Protein AF-W1YEY3-F1 (afdb_monomer_lite)

Secondary structure (DSSP, 8-state):
----HHHHHHHHHHHTT----EEEE-TTGGGGTHHHHHH-PEEEE-GGGGTS-HHHHHHHTGGG-TT-----TT---SS----S--S--

InterPro domains:
  IPR029044 Nucleotide-diphospho-sugar transferases [G3DSA:3.90.550.10] (1-89)
  IPR029044 Nucleotide-diphospho-sugar transferases [SSF53448] (3-81)

Foldseek 3Di:
DDDFQQVVLLVLCVVQVNLAAEDEDEPPLVVCPVCCVPRVYHYHYQPCPVPDDCVSSCVSVVVVPPPDDDDDSPDDDPDRPDHSDDPDD

pLDDT: mean 92.16, std 9.79, range [51.03, 98.56]

Organism: NCBI:txid408170

Sequence (89 aa):
MEKVLIERQIRQLHEAGITDITVVVGYKKEYFFYLAERFGATIVVNDDYLTRNNNGSLWRVREQLGNTYVCSSDDYFTTNPVEPYVYQA

Structure (mmCIF, N/CA/C/O backbone):
data_AF-W1YEY3-F1
#
_entry.id   AF-W1YEY3-F1
#
loop_
_atom_site.group_PDB
_atom_site.id
_atom_site.type_symbol
_atom_site.label_atom_id
_atom_site.label_alt_id
_atom_site.label_comp_id
_atom_site.label_asym_id
_atom_site.label_entity_id
_atom_site.label_seq_id
_atom_site.pdbx_PDB_ins_code
_atom_site.Cartn_x
_atom_site.Cartn_y
_atom_site.Cartn_z
_atom_site.occupancy
_atom_site.B_iso_or_equiv
_atom_site.auth_seq_id
_atom_site.auth_comp_id
_atom_site.auth_asym_id
_atom_site.auth_atom_id
_atom_site.pdbx_PDB_model_num
ATOM 1 N N . MET A 1 1 ? 2.669 17.545 12.289 1.00 51.03 1 MET A N 1
ATOM 2 C CA . MET A 1 1 ? 2.470 17.484 10.824 1.00 51.03 1 MET A CA 1
ATOM 3 C C . MET A 1 1 ? 3.187 16.255 10.302 1.00 51.03 1 MET A C 1
ATOM 5 O O . MET A 1 1 ? 4.410 16.272 10.211 1.00 51.03 1 MET A O 1
ATOM 9 N N . GLU A 1 2 ? 2.447 15.183 10.027 1.00 57.91 2 GLU A N 1
ATOM 10 C CA . GLU A 1 2 ? 2.976 14.066 9.239 1.00 57.91 2 GLU A CA 1
ATOM 11 C C . GLU A 1 2 ? 3.161 14.513 7.792 1.00 57.91 2 GLU A C 1
ATOM 13 O O . GLU A 1 2 ? 2.331 15.246 7.260 1.00 57.91 2 GLU A O 1
ATOM 18 N N . LYS A 1 3 ? 4.284 14.125 7.184 1.00 74.56 3 LYS A N 1
ATOM 19 C CA . LYS A 1 3 ? 4.697 14.624 5.864 1.00 74.56 3 LYS A CA 1
ATOM 20 C C . LYS A 1 3 ? 4.595 13.580 4.751 1.00 74.56 3 LYS A C 1
ATOM 22 O O . LYS A 1 3 ? 4.666 13.956 3.589 1.00 74.56 3 LYS A O 1
ATOM 27 N N . VAL A 1 4 ? 4.446 12.296 5.087 1.00 91.12 4 VAL A N 1
ATOM 28 C CA . VAL A 1 4 ? 4.423 11.196 4.112 1.00 91.12 4 VAL A CA 1
ATOM 29 C C . VAL A 1 4 ? 3.014 10.610 4.054 1.00 91.12 4 VAL A C 1
ATOM 31 O O . VAL A 1 4 ? 2.545 10.039 5.036 1.00 91.12 4 VAL A O 1
ATOM 34 N N . LEU A 1 5 ? 2.346 10.776 2.909 1.00 95.00 5 LEU A N 1
ATOM 35 C CA . LEU A 1 5 ? 0.930 10.428 2.713 1.00 95.00 5 LEU A CA 1
ATOM 36 C C . LEU A 1 5 ? 0.649 8.950 2.999 1.00 95.00 5 LEU A C 1
ATOM 38 O O . LEU A 1 5 ? -0.226 8.629 3.798 1.00 95.00 5 LEU A O 1
ATOM 42 N N . ILE A 1 6 ? 1.462 8.060 2.433 1.00 95.94 6 ILE A N 1
ATOM 43 C CA . ILE A 1 6 ? 1.275 6.620 2.606 1.00 95.94 6 ILE A CA 1
ATOM 44 C C . ILE A 1 6 ? 1.505 6.160 4.053 1.00 95.94 6 ILE A C 1
ATOM 46 O O . ILE A 1 6 ? 0.776 5.304 4.538 1.00 95.94 6 ILE A O 1
ATOM 50 N N . GLU A 1 7 ? 2.452 6.758 4.789 1.00 96.38 7 GLU A N 1
ATOM 51 C CA . GLU A 1 7 ? 2.638 6.432 6.213 1.00 96.38 7 GLU A CA 1
ATOM 52 C C . GLU A 1 7 ? 1.402 6.808 7.026 1.00 96.38 7 GLU A C 1
ATOM 54 O O . GLU A 1 7 ? 0.962 6.034 7.875 1.00 96.38 7 GLU A O 1
ATOM 59 N N . ARG A 1 8 ? 0.830 7.985 6.751 1.00 95.88 8 ARG A N 1
ATOM 60 C CA . ARG A 1 8 ? -0.400 8.439 7.399 1.00 95.88 8 ARG A CA 1
ATOM 61 C C . ARG A 1 8 ? -1.558 7.486 7.108 1.00 95.88 8 ARG A C 1
ATOM 63 O O . ARG A 1 8 ? -2.252 7.088 8.038 1.00 95.88 8 ARG A O 1
ATOM 70 N N . GLN A 1 9 ? -1.746 7.103 5.846 1.00 97.00 9 GLN A N 1
ATOM 71 C CA . GLN A 1 9 ? -2.822 6.195 5.445 1.00 97.00 9 GLN A CA 1
ATOM 72 C C . GLN A 1 9 ? -2.666 4.807 6.094 1.00 97.00 9 GLN A C 1
ATOM 74 O O . GLN A 1 9 ? -3.634 4.271 6.625 1.00 97.00 9 GLN A O 1
ATOM 79 N N . ILE A 1 10 ? -1.444 4.263 6.155 1.00 97.00 10 ILE A N 1
ATOM 80 C CA . ILE A 1 10 ? -1.158 2.997 6.852 1.00 97.00 10 ILE A CA 1
ATOM 81 C C . ILE A 1 10 ? -1.479 3.097 8.350 1.00 97.00 10 ILE A C 1
ATOM 83 O O . ILE A 1 10 ? -2.069 2.181 8.919 1.00 97.00 10 ILE A O 1
ATOM 87 N N . ARG A 1 11 ? -1.141 4.212 9.010 1.00 96.62 11 ARG A N 1
ATOM 88 C CA . ARG A 1 11 ? -1.507 4.420 10.422 1.00 96.62 11 ARG A CA 1
ATOM 89 C C . ARG A 1 11 ? -3.013 4.493 10.624 1.00 96.62 11 ARG A C 1
ATOM 91 O O . ARG A 1 11 ? -3.501 3.902 11.576 1.00 96.62 11 ARG A O 1
ATOM 98 N N . GLN A 1 12 ? -3.735 5.165 9.733 1.00 96.62 12 GLN A N 1
ATOM 99 C CA . GLN A 1 12 ? -5.196 5.224 9.777 1.00 96.62 12 GLN A CA 1
ATOM 100 C C . GLN A 1 12 ? -5.820 3.825 9.636 1.00 96.62 12 GLN A C 1
ATOM 102 O O . GLN A 1 12 ? -6.712 3.472 10.405 1.00 96.62 12 GLN A O 1
ATOM 107 N N . LEU A 1 13 ? -5.299 2.988 8.734 1.00 96.62 13 LEU A N 1
ATOM 108 C CA . LEU A 1 13 ? -5.713 1.584 8.624 1.00 96.62 13 LEU A CA 1
ATOM 109 C C . LEU A 1 13 ? -5.447 0.814 9.931 1.00 96.62 13 LEU A C 1
ATOM 111 O O . LEU A 1 13 ? -6.357 0.176 10.461 1.00 96.62 13 LEU A O 1
ATOM 115 N N . HIS A 1 14 ? -4.248 0.949 10.510 1.00 96.81 14 HIS A N 1
ATOM 116 C CA . HIS A 1 14 ? -3.909 0.325 11.793 1.00 96.81 14 HIS A CA 1
ATOM 117 C C . HIS A 1 14 ? -4.791 0.802 12.955 1.00 96.81 14 HIS A C 1
ATOM 119 O O . HIS A 1 14 ? -5.209 -0.015 13.772 1.00 96.81 14 HIS A O 1
A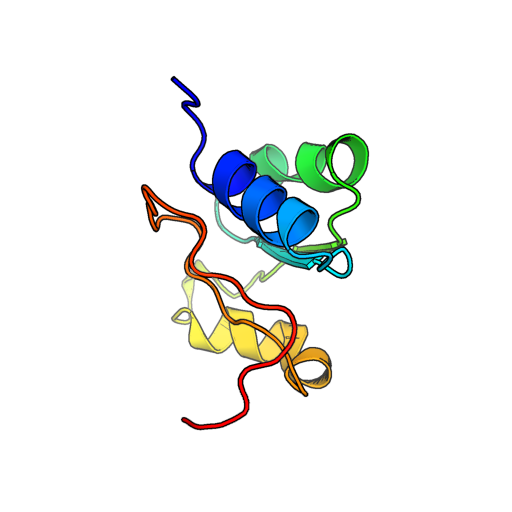TOM 125 N N . GLU A 1 15 ? -5.094 2.100 13.038 1.00 96.50 15 GLU A N 1
ATOM 126 C CA . GLU A 1 15 ? -5.994 2.676 14.049 1.00 96.50 15 GLU A CA 1
ATOM 127 C C . GLU A 1 15 ? -7.410 2.089 13.962 1.00 96.50 15 GLU A C 1
ATOM 129 O O . GLU A 1 15 ? -8.064 1.918 14.989 1.00 96.50 15 GLU A O 1
ATOM 134 N N . ALA A 1 16 ? -7.862 1.734 12.755 1.00 95.44 16 ALA A N 1
ATOM 135 C CA . ALA A 1 16 ? -9.136 1.056 12.516 1.00 95.44 16 ALA A CA 1
ATOM 136 C C . ALA A 1 16 ? -9.066 -0.476 12.707 1.00 95.44 16 ALA A C 1
ATOM 138 O O . ALA A 1 16 ? -10.070 -1.165 12.528 1.00 95.44 16 ALA A O 1
ATOM 139 N N . GLY A 1 17 ? -7.902 -1.022 13.078 1.00 95.56 17 GLY A N 1
ATOM 140 C CA . GLY A 1 17 ? -7.686 -2.456 13.292 1.00 95.56 17 GLY A CA 1
ATOM 141 C C . GLY A 1 17 ? -7.348 -3.257 12.030 1.00 95.56 17 GLY A C 1
ATOM 142 O O . GLY A 1 17 ? -7.264 -4.482 12.103 1.00 95.56 17 GLY A O 1
ATOM 143 N N . ILE A 1 18 ? -7.130 -2.601 10.887 1.00 95.75 18 ILE A N 1
ATOM 144 C CA . ILE A 1 18 ? -6.744 -3.253 9.629 1.00 95.75 18 ILE A CA 1
ATOM 145 C C . ILE A 1 18 ? -5.220 -3.331 9.561 1.00 95.75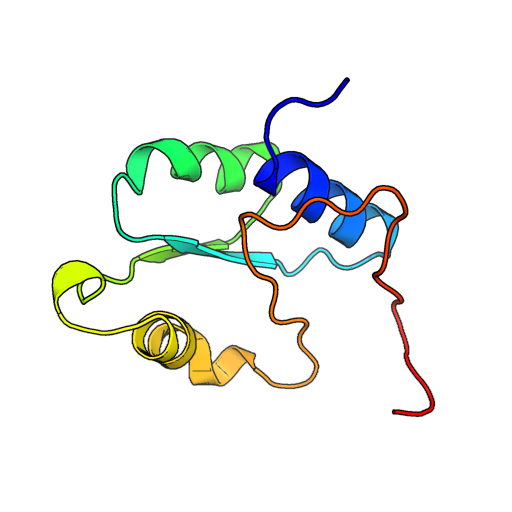 18 ILE A C 1
ATOM 147 O O . ILE A 1 18 ? -4.555 -2.324 9.328 1.00 95.75 18 ILE A O 1
ATOM 151 N N . THR A 1 19 ? -4.668 -4.525 9.774 1.00 96.44 19 THR A N 1
ATOM 152 C CA . THR A 1 19 ? -3.214 -4.781 9.774 1.00 96.44 19 THR A CA 1
ATOM 153 C C . THR A 1 19 ? -2.731 -5.613 8.589 1.00 96.44 19 THR A C 1
ATOM 155 O O . THR A 1 19 ? -1.538 -5.609 8.298 1.00 96.44 19 THR A O 1
ATOM 158 N N . ASP A 1 20 ? -3.636 -6.292 7.878 1.00 97.25 20 ASP A N 1
ATOM 159 C CA . ASP A 1 20 ? -3.321 -6.947 6.608 1.00 97.25 20 ASP A CA 1
ATOM 160 C C . ASP A 1 20 ? -3.295 -5.899 5.489 1.00 97.25 20 ASP A C 1
ATOM 162 O O . ASP A 1 20 ? -4.328 -5.498 4.950 1.00 97.25 20 ASP A O 1
ATOM 166 N N . ILE A 1 21 ? -2.100 -5.376 5.214 1.00 98.00 21 ILE A N 1
ATOM 167 C CA . ILE A 1 21 ? -1.883 -4.270 4.283 1.00 98.00 21 ILE A CA 1
ATOM 168 C C . ILE A 1 21 ? -0.915 -4.720 3.196 1.00 98.00 21 ILE A C 1
ATOM 170 O O . ILE A 1 21 ? 0.235 -5.063 3.474 1.00 98.00 21 ILE A O 1
ATOM 174 N N . THR A 1 22 ? -1.355 -4.628 1.942 1.00 98.56 22 THR A N 1
ATOM 175 C CA . THR A 1 22 ? -0.498 -4.811 0.767 1.00 98.56 22 THR A CA 1
ATOM 176 C C . THR A 1 22 ? -0.306 -3.486 0.036 1.00 98.56 22 THR A C 1
ATOM 178 O O . THR A 1 22 ? -1.270 -2.843 -0.374 1.00 98.56 22 THR A O 1
ATOM 181 N N . VAL A 1 23 ? 0.951 -3.091 -0.173 1.00 98.00 23 VAL A N 1
ATOM 182 C CA . VAL A 1 23 ? 1.325 -1.920 -0.972 1.00 98.00 23 VAL A CA 1
ATOM 183 C C . VAL A 1 23 ? 1.869 -2.395 -2.313 1.00 98.00 23 VAL A C 1
ATOM 185 O O . VAL A 1 23 ? 2.932 -3.018 -2.393 1.00 98.00 23 VAL A O 1
ATOM 188 N N . VAL A 1 24 ? 1.142 -2.083 -3.387 1.00 98.00 24 VAL A N 1
ATOM 189 C CA . VAL A 1 24 ? 1.602 -2.355 -4.750 1.00 98.00 24 VAL A CA 1
ATOM 190 C C . VAL A 1 24 ? 2.487 -1.205 -5.221 1.00 98.00 24 VAL A C 1
ATOM 192 O O . VAL A 1 24 ? 2.040 -0.065 -5.317 1.00 98.00 24 VAL A O 1
ATOM 195 N N . VAL A 1 25 ? 3.744 -1.506 -5.530 1.00 97.19 25 VAL A N 1
ATOM 196 C CA . VAL A 1 25 ? 4.765 -0.523 -5.913 1.00 97.19 25 VAL A CA 1
ATOM 197 C C . VAL A 1 25 ? 5.245 -0.757 -7.341 1.00 97.19 25 VAL A C 1
ATOM 199 O O . VAL A 1 25 ? 5.290 -1.887 -7.823 1.00 97.19 25 VAL A O 1
ATOM 202 N N . GLY A 1 26 ? 5.637 0.317 -8.022 1.00 95.00 26 GLY A N 1
ATOM 203 C CA . GLY A 1 26 ? 6.200 0.268 -9.372 1.00 95.00 26 GLY A CA 1
ATOM 204 C C . GLY A 1 26 ? 7.373 1.231 -9.489 1.00 95.00 26 GLY A C 1
ATOM 205 O O . GLY A 1 26 ? 8.495 0.916 -9.091 1.00 95.00 26 GLY A O 1
ATOM 206 N N . TYR A 1 27 ? 7.104 2.433 -9.998 1.00 93.25 27 TYR A N 1
ATOM 207 C CA . TYR A 1 27 ? 8.102 3.493 -10.109 1.00 93.25 27 TYR A CA 1
ATOM 208 C C . TYR A 1 27 ? 8.775 3.791 -8.760 1.00 93.25 27 TYR A C 1
ATOM 210 O O . TYR A 1 27 ? 8.098 4.064 -7.770 1.00 93.25 27 TYR A O 1
ATOM 218 N N . LYS A 1 28 ? 10.115 3.756 -8.736 1.00 94.00 28 LYS A N 1
ATOM 219 C CA . LYS A 1 28 ? 10.946 3.994 -7.542 1.00 94.00 28 LYS A CA 1
ATOM 220 C C . LYS A 1 28 ? 10.555 3.145 -6.317 1.00 94.00 28 LYS A C 1
ATOM 222 O O . LYS A 1 28 ? 10.605 3.623 -5.181 1.00 94.00 28 LYS A O 1
ATOM 227 N N . LYS A 1 29 ? 10.151 1.892 -6.552 1.00 95.38 29 LYS A N 1
ATOM 228 C CA . LYS A 1 29 ? 9.733 0.907 -5.538 1.00 95.38 29 LYS A CA 1
ATOM 229 C C . LYS A 1 29 ? 10.663 0.804 -4.326 1.00 95.38 29 LYS A C 1
ATOM 231 O O . LYS A 1 29 ? 10.186 0.595 -3.215 1.00 95.38 29 LYS A O 1
ATOM 236 N N . GLU A 1 30 ? 11.961 1.007 -4.518 1.00 96.44 30 GLU A N 1
ATOM 237 C CA . GLU A 1 30 ? 12.984 0.898 -3.479 1.00 96.44 30 GLU A CA 1
ATOM 238 C C . GLU A 1 30 ? 12.746 1.880 -2.322 1.00 96.44 30 GLU A C 1
ATOM 240 O O . GLU A 1 30 ? 13.039 1.554 -1.173 1.00 96.44 30 GLU A O 1
ATOM 245 N N . TYR A 1 31 ? 12.142 3.048 -2.587 1.00 96.06 31 TYR A N 1
ATOM 246 C CA . TYR A 1 31 ? 11.786 4.007 -1.534 1.00 96.06 31 TYR A CA 1
ATOM 247 C C . TYR A 1 31 ? 10.673 3.520 -0.608 1.00 96.06 31 TYR A C 1
ATOM 249 O O . TYR A 1 31 ? 10.468 4.135 0.431 1.00 96.06 31 TYR A O 1
ATOM 257 N N . PHE A 1 32 ? 9.961 2.449 -0.954 1.00 96.44 32 PHE A N 1
ATOM 258 C CA . PHE A 1 32 ? 8.812 1.953 -0.196 1.00 96.44 32 PHE A CA 1
ATOM 259 C C . PHE A 1 32 ? 9.103 0.653 0.559 1.00 96.44 32 PHE A C 1
ATOM 261 O O . PHE A 1 32 ? 8.298 0.244 1.389 1.00 96.44 32 PHE A O 1
ATOM 268 N N . PHE A 1 33 ? 10.257 0.014 0.340 1.00 97.19 33 PHE A N 1
ATOM 269 C CA . PHE A 1 33 ? 10.588 -1.259 0.996 1.00 97.19 33 PHE A CA 1
ATOM 270 C C . PHE A 1 33 ? 10.670 -1.150 2.522 1.00 97.19 33 PHE A C 1
ATOM 272 O O . PHE A 1 33 ? 10.316 -2.096 3.220 1.00 97.19 33 PHE A O 1
ATOM 279 N N . TYR A 1 34 ? 11.026 0.024 3.053 1.00 97.56 34 TYR A N 1
ATOM 280 C CA . TYR A 1 34 ? 11.035 0.265 4.500 1.00 97.56 34 TYR A CA 1
ATOM 281 C C . TYR A 1 34 ? 9.648 0.124 5.147 1.00 97.56 34 TYR A C 1
ATOM 283 O O . TYR A 1 34 ? 9.560 -0.071 6.359 1.00 97.56 34 TYR A O 1
ATOM 291 N N . LEU A 1 35 ? 8.562 0.234 4.370 1.00 97.44 35 LEU A N 1
ATOM 292 C CA . LEU A 1 35 ? 7.207 0.091 4.897 1.00 97.44 35 LEU A CA 1
ATOM 293 C C . LEU A 1 35 ? 6.940 -1.332 5.400 1.00 97.44 35 LEU A C 1
ATOM 295 O O . LEU A 1 35 ? 6.180 -1.495 6.353 1.00 97.44 35 LEU A O 1
ATOM 299 N N . ALA A 1 36 ? 7.611 -2.335 4.826 1.00 97.81 36 ALA A N 1
ATOM 300 C CA . ALA A 1 36 ? 7.520 -3.709 5.302 1.00 97.81 36 ALA A CA 1
ATOM 301 C C . ALA A 1 36 ? 8.062 -3.847 6.726 1.00 97.81 36 ALA A C 1
ATOM 303 O O . ALA A 1 36 ? 7.367 -4.332 7.610 1.00 97.81 36 ALA A O 1
ATOM 304 N N . GLU A 1 37 ? 9.271 -3.352 6.982 1.00 96.50 37 GLU A N 1
ATOM 305 C CA . GLU A 1 37 ? 9.887 -3.454 8.308 1.00 96.50 37 GLU A CA 1
ATOM 306 C C . GLU A 1 37 ? 9.230 -2.517 9.328 1.00 96.50 37 GLU A C 1
ATOM 308 O O . GLU A 1 37 ? 9.030 -2.887 10.483 1.00 96.50 37 GLU A O 1
ATOM 313 N N . ARG A 1 38 ? 8.880 -1.293 8.915 1.00 97.56 38 ARG A N 1
ATOM 314 C CA . ARG A 1 38 ? 8.37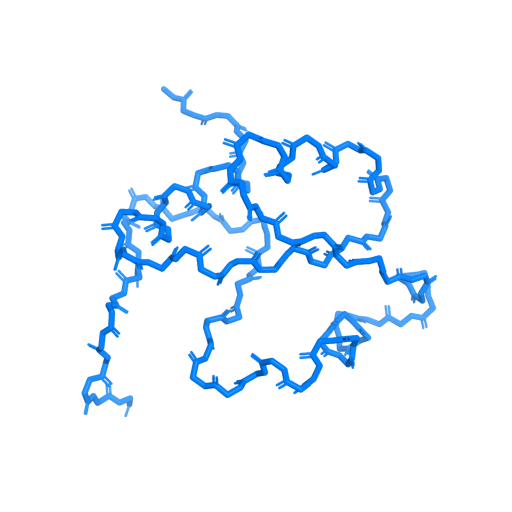5 -0.262 9.832 1.00 97.56 38 ARG A CA 1
ATOM 315 C C . ARG A 1 38 ? 6.899 -0.424 10.182 1.00 97.56 38 ARG A C 1
ATOM 317 O O . ARG A 1 38 ? 6.493 0.002 11.262 1.00 97.56 38 ARG A O 1
ATOM 324 N N . PHE A 1 39 ? 6.102 -0.972 9.269 1.00 97.38 39 PHE A N 1
ATOM 325 C CA . PHE A 1 39 ? 4.651 -1.069 9.427 1.00 97.38 39 PHE A CA 1
ATOM 326 C C . PHE A 1 39 ? 4.100 -2.484 9.234 1.00 97.38 39 PHE A C 1
ATOM 328 O O . PHE A 1 39 ? 2.912 -2.677 9.447 1.00 97.38 39 PHE A O 1
ATO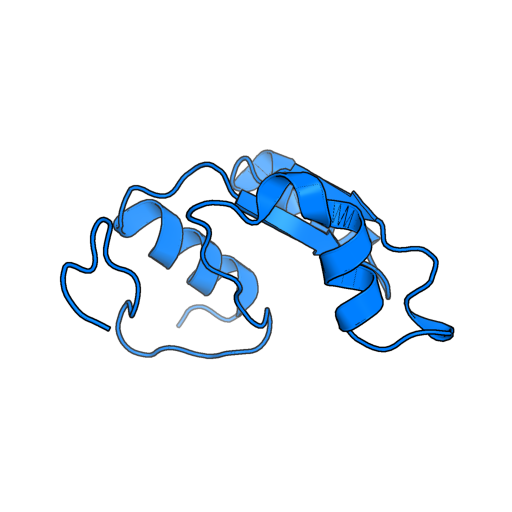M 335 N N . GLY A 1 40 ? 4.918 -3.468 8.855 1.00 98.00 40 GLY A N 1
ATOM 336 C CA . GLY A 1 40 ? 4.441 -4.829 8.592 1.00 98.00 40 GLY A CA 1
ATOM 337 C C . GLY A 1 40 ? 3.699 -4.984 7.262 1.00 98.00 40 GLY A C 1
ATOM 338 O O . GLY A 1 40 ? 3.048 -6.001 7.053 1.00 98.00 40 GLY A O 1
ATOM 339 N N . ALA A 1 41 ? 3.781 -3.999 6.361 1.00 98.12 41 ALA A N 1
ATOM 340 C CA . ALA A 1 41 ? 3.100 -4.060 5.073 1.00 98.12 41 ALA A CA 1
ATOM 341 C C . ALA A 1 41 ? 3.753 -5.081 4.123 1.00 98.12 41 ALA A C 1
ATOM 343 O O . ALA A 1 41 ? 4.976 -5.138 3.981 1.00 98.12 41 ALA A O 1
ATOM 344 N N . THR A 1 42 ? 2.940 -5.830 3.385 1.00 98.56 42 THR A N 1
ATOM 345 C CA . THR A 1 42 ? 3.421 -6.664 2.278 1.00 98.56 42 THR A CA 1
ATOM 346 C C . THR A 1 42 ? 3.695 -5.787 1.060 1.00 98.56 42 THR A C 1
ATOM 348 O O . THR A 1 42 ? 2.836 -5.017 0.636 1.00 98.56 42 THR A O 1
ATOM 351 N N . ILE A 1 43 ? 4.879 -5.905 0.456 1.00 98.19 43 ILE A N 1
ATOM 352 C CA . ILE A 1 43 ? 5.223 -5.166 -0.765 1.00 98.19 43 ILE A CA 1
ATOM 353 C C . ILE A 1 43 ? 5.073 -6.071 -1.984 1.00 98.19 43 ILE A C 1
ATOM 355 O O . ILE A 1 43 ? 5.727 -7.109 -2.082 1.00 98.19 43 ILE A O 1
ATOM 359 N N . VAL A 1 44 ? 4.260 -5.643 -2.949 1.00 98.19 44 VAL A N 1
ATOM 360 C CA . VAL A 1 44 ? 4.096 -6.331 -4.236 1.00 98.19 44 VAL A CA 1
ATOM 361 C C . VAL A 1 44 ? 4.602 -5.434 -5.353 1.00 98.19 44 VAL A C 1
ATOM 363 O O . VAL A 1 44 ? 4.129 -4.318 -5.534 1.00 98.19 44 VAL A O 1
ATOM 366 N N . VAL A 1 45 ? 5.552 -5.930 -6.142 1.00 97.44 45 VAL A N 1
ATOM 367 C CA . VAL A 1 45 ? 6.069 -5.190 -7.296 1.00 97.44 45 VAL A CA 1
ATOM 368 C C . VAL A 1 45 ? 5.172 -5.421 -8.518 1.00 97.44 45 VAL A C 1
ATOM 370 O O . VAL A 1 45 ? 4.868 -6.562 -8.889 1.00 97.44 45 VAL A O 1
ATOM 373 N N . ASN A 1 46 ? 4.753 -4.324 -9.148 1.00 96.44 46 ASN A N 1
ATOM 374 C CA . ASN A 1 46 ? 4.122 -4.300 -10.461 1.00 96.44 46 ASN A CA 1
ATOM 375 C C . ASN A 1 46 ? 5.141 -3.820 -11.504 1.00 96.44 46 ASN A C 1
ATOM 377 O O . ASN A 1 46 ? 5.355 -2.618 -11.649 1.00 96.44 46 ASN A O 1
ATOM 381 N N . ASP A 1 47 ? 5.756 -4.749 -12.235 1.00 92.94 47 ASP A N 1
ATOM 382 C CA . ASP A 1 47 ? 6.734 -4.417 -13.280 1.00 92.94 47 ASP A CA 1
ATOM 383 C C . ASP A 1 47 ? 6.082 -3.816 -14.546 1.00 92.94 47 ASP A C 1
ATOM 385 O O . ASP A 1 47 ? 6.759 -3.146 -15.324 1.00 92.94 47 ASP A O 1
ATOM 389 N N . ASP A 1 48 ? 4.758 -3.943 -14.710 1.00 91.25 48 ASP A N 1
ATOM 390 C CA . ASP A 1 48 ? 3.993 -3.389 -15.842 1.00 91.25 48 ASP A CA 1
ATOM 391 C C . ASP A 1 48 ? 3.585 -1.914 -15.639 1.00 91.25 48 ASP A C 1
ATOM 393 O O . ASP A 1 48 ? 2.786 -1.367 -16.404 1.00 91.25 48 ASP A O 1
ATOM 397 N N . TYR A 1 49 ? 4.107 -1.239 -14.608 1.00 87.69 49 TYR A N 1
ATOM 398 C CA . TYR A 1 49 ? 3.687 0.120 -14.232 1.00 87.69 49 TYR A CA 1
ATOM 399 C C . TYR A 1 49 ? 3.894 1.179 -15.331 1.00 87.69 49 TYR A C 1
ATOM 401 O O . TYR A 1 49 ? 3.238 2.215 -15.307 1.00 87.69 49 TYR A O 1
ATOM 409 N N . LEU A 1 50 ? 4.810 0.944 -16.281 1.00 88.06 50 LEU A N 1
ATOM 410 C CA . LEU A 1 50 ? 5.064 1.847 -17.413 1.00 88.06 50 LEU A CA 1
ATOM 411 C C . LEU A 1 50 ? 4.119 1.614 -18.595 1.00 88.06 50 LEU A C 1
ATOM 413 O O . LEU A 1 50 ? 3.966 2.495 -19.437 1.00 88.06 50 LEU A O 1
ATOM 417 N N . THR A 1 51 ? 3.536 0.420 -18.700 1.00 90.06 51 THR A N 1
ATOM 418 C CA . THR A 1 51 ? 2.806 -0.030 -19.895 1.00 90.06 51 THR A CA 1
ATOM 419 C C . THR A 1 51 ? 1.308 -0.168 -19.651 1.00 90.06 51 THR A C 1
ATOM 421 O O . THR A 1 51 ? 0.537 -0.277 -20.607 1.00 90.06 51 THR A O 1
ATOM 424 N N . ARG A 1 52 ? 0.871 -0.150 -18.386 1.00 89.00 52 ARG A N 1
ATOM 425 C CA . ARG A 1 52 ? -0.533 -0.280 -17.982 1.00 89.00 52 ARG A CA 1
ATOM 426 C C . ARG A 1 52 ? -0.908 0.780 -16.952 1.00 89.00 52 ARG A C 1
ATOM 428 O O . ARG A 1 52 ? -0.067 1.286 -16.220 1.00 89.00 52 ARG A O 1
ATOM 435 N N . ASN A 1 53 ? -2.201 1.087 -16.888 1.00 90.56 53 ASN A N 1
ATOM 436 C CA . ASN A 1 53 ? -2.755 1.949 -15.847 1.00 90.56 53 ASN A CA 1
ATOM 437 C C . ASN A 1 53 ? -2.847 1.185 -14.503 1.00 90.56 53 ASN A C 1
ATOM 439 O O . ASN A 1 53 ? -2.456 0.018 -14.399 1.00 90.56 53 ASN A O 1
ATOM 443 N N . ASN A 1 54 ? -3.393 1.817 -13.464 1.00 90.25 54 ASN A N 1
ATOM 444 C CA . ASN A 1 54 ? -3.539 1.259 -12.115 1.00 90.25 54 ASN A CA 1
ATOM 445 C C . ASN A 1 54 ? -4.359 -0.048 -12.042 1.00 90.25 54 ASN A C 1
ATOM 447 O O . ASN A 1 54 ? -4.211 -0.814 -11.091 1.00 90.25 54 ASN A O 1
ATOM 451 N N . ASN A 1 55 ? -5.145 -0.377 -13.070 1.00 94.19 55 ASN A N 1
ATOM 452 C CA . ASN A 1 55 ? -5.778 -1.687 -13.200 1.00 94.19 55 ASN A CA 1
ATOM 453 C C . ASN A 1 55 ? -4.747 -2.831 -13.256 1.00 94.19 55 ASN A C 1
ATOM 455 O O . ASN A 1 55 ? -5.026 -3.930 -12.780 1.00 94.19 55 ASN A O 1
ATOM 459 N N . GLY A 1 56 ? -3.547 -2.575 -13.790 1.00 95.06 56 GLY A N 1
ATOM 460 C CA . GLY A 1 56 ? -2.419 -3.503 -13.721 1.00 95.06 56 GLY A CA 1
ATOM 461 C C . GLY A 1 56 ? -1.988 -3.777 -12.280 1.00 95.06 56 GLY A C 1
ATOM 462 O O . GLY A 1 56 ? -1.768 -4.931 -11.924 1.00 95.06 56 GLY A O 1
ATOM 463 N N . SER A 1 57 ? -1.965 -2.750 -11.426 1.00 96.19 57 SER A N 1
ATOM 464 C CA . SER A 1 57 ? -1.652 -2.902 -10.000 1.00 96.19 57 SER A CA 1
ATOM 465 C C . SER A 1 57 ? -2.680 -3.782 -9.289 1.00 96.19 57 SER A C 1
ATOM 467 O O . SER A 1 57 ? -2.292 -4.719 -8.597 1.00 96.19 57 SER A O 1
ATOM 469 N N . LEU A 1 58 ? -3.979 -3.560 -9.525 1.00 96.62 58 LEU A N 1
ATOM 470 C CA . LEU A 1 58 ? -5.039 -4.404 -8.953 1.00 96.62 58 LEU A CA 1
ATOM 471 C C . LEU A 1 58 ? -4.958 -5.850 -9.448 1.00 96.62 58 LEU A C 1
ATOM 473 O O . LEU A 1 58 ? -5.133 -6.785 -8.671 1.00 96.62 58 LEU A O 1
ATOM 477 N N . TRP A 1 59 ? -4.630 -6.058 -10.726 1.00 96.12 59 TRP A N 1
ATOM 478 C CA . TRP A 1 59 ? -4.484 -7.401 -11.291 1.00 96.12 59 TRP A CA 1
ATOM 479 C C . TRP A 1 59 ? -3.396 -8.235 -10.595 1.00 96.12 59 TRP A C 1
ATOM 481 O O . TRP A 1 59 ? -3.542 -9.458 -10.459 1.00 96.12 59 TRP A O 1
ATOM 491 N N . ARG A 1 60 ? -2.316 -7.589 -10.129 1.00 96.88 60 ARG A N 1
ATOM 492 C CA . ARG A 1 60 ? -1.225 -8.250 -9.389 1.00 96.88 60 ARG A CA 1
ATOM 493 C C . ARG A 1 60 ? -1.681 -8.827 -8.050 1.00 96.88 60 ARG A C 1
ATOM 495 O O . ARG A 1 60 ? -1.114 -9.826 -7.623 1.00 96.88 60 ARG A O 1
ATOM 502 N N . VAL A 1 61 ? -2.709 -8.243 -7.438 1.00 97.38 61 VAL A N 1
ATOM 503 C CA . VAL A 1 61 ? -3.248 -8.627 -6.122 1.00 97.38 61 VAL A CA 1
ATOM 504 C C . VAL A 1 61 ? -4.704 -9.094 -6.198 1.00 97.38 61 VAL A C 1
ATOM 506 O O . VAL A 1 61 ? -5.409 -9.103 -5.199 1.00 97.38 61 VAL A O 1
ATOM 509 N N . ARG A 1 62 ? -5.177 -9.506 -7.382 1.00 97.25 62 ARG A N 1
ATOM 510 C CA . ARG A 1 62 ? -6.597 -9.815 -7.641 1.00 97.25 62 ARG A CA 1
ATOM 511 C C . ARG A 1 62 ? -7.216 -10.849 -6.687 1.00 97.25 62 ARG A C 1
ATOM 513 O O . ARG A 1 62 ? -8.399 -10.762 -6.391 1.00 97.25 62 ARG A O 1
ATOM 520 N N . GLU A 1 63 ? -6.417 -11.791 -6.187 1.00 97.56 63 GLU A N 1
ATOM 521 C CA . GLU A 1 63 ? -6.866 -12.836 -5.253 1.00 97.56 63 GLU A CA 1
ATOM 522 C C . GLU A 1 63 ? -7.071 -12.301 -3.818 1.00 97.56 63 GLU A C 1
ATOM 524 O O . GLU A 1 63 ? -7.617 -12.999 -2.973 1.00 97.56 63 GLU A O 1
ATOM 529 N N . GLN A 1 64 ? -6.645 -11.062 -3.539 1.00 96.62 64 GLN A N 1
ATOM 530 C CA . GLN A 1 64 ? -6.731 -10.389 -2.236 1.00 96.62 64 GLN A CA 1
ATOM 531 C C . GLN A 1 64 ? -7.861 -9.342 -2.180 1.00 96.62 64 GLN A C 1
ATOM 533 O O . GLN A 1 64 ? -7.969 -8.602 -1.210 1.00 96.62 64 GLN A O 1
ATOM 538 N N . LEU A 1 65 ? -8.694 -9.220 -3.223 1.00 95.69 65 LEU A N 1
ATOM 539 C CA . LEU A 1 65 ? -9.693 -8.141 -3.323 1.00 95.69 65 LEU A CA 1
ATOM 540 C C . LEU A 1 65 ? -10.993 -8.405 -2.542 1.00 95.69 65 LEU A C 1
ATOM 542 O O . LEU A 1 65 ? -11.863 -7.537 -2.488 1.00 95.69 65 LEU A O 1
ATOM 546 N N . GLY A 1 66 ? -11.162 -9.594 -1.959 1.00 93.81 66 GLY A N 1
ATOM 547 C CA . GLY A 1 66 ? -12.346 -9.921 -1.169 1.00 93.81 66 GLY A CA 1
ATOM 548 C C . GLY A 1 66 ? -12.320 -9.241 0.201 1.00 93.81 66 GLY A C 1
ATOM 549 O O . GLY A 1 66 ? -11.421 -9.514 0.982 1.00 93.81 66 GLY A O 1
ATOM 550 N N . ASN A 1 67 ? -13.340 -8.428 0.510 1.00 92.31 67 ASN A N 1
ATOM 551 C CA . ASN A 1 67 ? -13.467 -7.680 1.774 1.00 92.31 67 ASN A CA 1
ATOM 552 C C . ASN A 1 67 ? -12.262 -6.764 2.076 1.00 92.31 67 ASN A C 1
ATOM 554 O O . ASN A 1 67 ? -11.732 -6.758 3.185 1.00 92.31 67 ASN A O 1
ATOM 558 N N . THR A 1 68 ? -11.840 -5.987 1.077 1.00 94.62 68 THR A N 1
ATOM 559 C CA . THR A 1 68 ? -10.597 -5.206 1.125 1.00 94.62 68 THR A CA 1
ATOM 560 C C . THR A 1 68 ? -10.851 -3.755 0.735 1.00 94.62 68 THR A C 1
ATOM 562 O O . THR A 1 68 ? -11.533 -3.476 -0.252 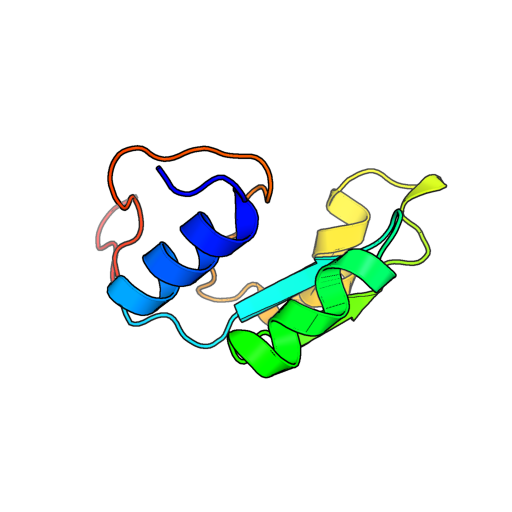1.00 94.62 68 THR A O 1
ATOM 565 N N . TYR A 1 69 ? -10.253 -2.820 1.474 1.00 95.06 69 TYR A N 1
ATOM 566 C CA . TYR A 1 69 ? -10.169 -1.424 1.053 1.00 95.06 69 TYR A CA 1
ATOM 567 C C . TYR A 1 69 ? -9.142 -1.270 -0.072 1.00 95.06 69 TYR A C 1
ATOM 569 O O . TYR A 1 69 ? -7.981 -1.649 0.070 1.00 95.06 69 TYR A O 1
ATOM 577 N N . VAL A 1 70 ? -9.556 -0.664 -1.185 1.00 96.25 70 VAL A N 1
ATOM 578 C CA . VAL A 1 70 ? -8.645 -0.233 -2.251 1.00 96.25 70 VAL A CA 1
ATOM 579 C C . VAL A 1 70 ? -8.408 1.263 -2.089 1.00 96.25 70 VAL A C 1
ATOM 581 O O . VAL A 1 70 ? -9.320 2.062 -2.291 1.00 96.25 70 VAL A O 1
ATOM 584 N N . CYS A 1 71 ? -7.188 1.641 -1.719 1.00 95.81 71 CYS A N 1
ATOM 585 C CA . CYS A 1 71 ? -6.823 3.028 -1.439 1.00 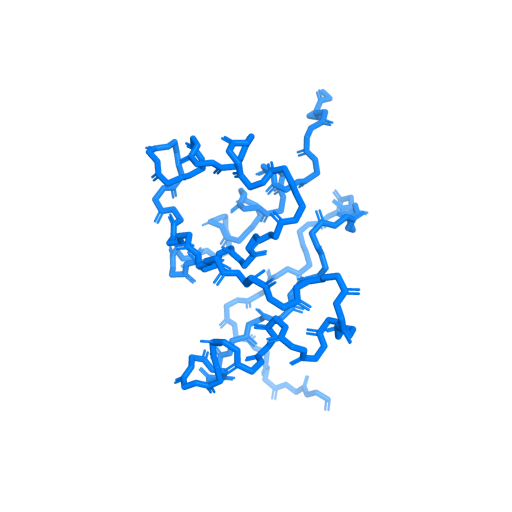95.81 71 CYS A CA 1
ATOM 586 C C . CYS A 1 71 ? -5.884 3.586 -2.515 1.00 95.81 71 CYS A C 1
ATOM 588 O O . CYS A 1 71 ? -4.959 2.893 -2.948 1.00 95.81 71 CYS A O 1
ATOM 590 N N . SER A 1 72 ? -6.072 4.852 -2.906 1.00 94.44 72 SER A N 1
ATOM 591 C CA . SER A 1 72 ? -5.027 5.581 -3.629 1.00 94.44 72 SER A CA 1
ATOM 592 C C . SER A 1 72 ? -3.946 6.014 -2.641 1.00 94.44 72 SER A C 1
ATOM 594 O O . SER A 1 72 ? -4.243 6.545 -1.570 1.00 94.44 72 SER A O 1
ATOM 596 N N . SER A 1 73 ? -2.680 5.781 -2.985 1.00 90.69 73 SER A N 1
ATOM 597 C CA . SER A 1 73 ? -1.539 6.022 -2.085 1.00 90.69 73 SER A CA 1
ATOM 598 C C . SER A 1 73 ? -1.236 7.505 -1.830 1.00 90.69 73 SER A C 1
ATOM 600 O O . SER A 1 73 ? -0.414 7.836 -0.974 1.00 90.69 73 SER A O 1
ATOM 602 N N . ASP A 1 74 ? -1.834 8.390 -2.623 1.00 91.38 74 ASP A N 1
ATOM 603 C CA . ASP A 1 74 ? -1.617 9.836 -2.656 1.00 91.38 74 ASP A CA 1
ATOM 604 C C . ASP A 1 74 ? -2.811 10.651 -2.133 1.00 91.38 74 ASP A C 1
ATOM 606 O O . ASP A 1 74 ? -2.768 11.882 -2.148 1.00 91.38 74 ASP A O 1
ATOM 610 N N . ASP A 1 75 ? -3.838 9.989 -1.598 1.00 93.81 75 ASP A N 1
ATOM 611 C CA . ASP A 1 75 ? -4.939 10.673 -0.928 1.00 93.81 75 ASP A CA 1
ATOM 612 C C . ASP A 1 75 ? -4.524 11.182 0.460 1.00 93.81 75 ASP A C 1
ATOM 614 O O . ASP A 1 75 ? -3.822 10.515 1.227 1.00 93.81 75 ASP A O 1
ATOM 618 N N . TYR A 1 76 ? -5.010 12.373 0.821 1.00 93.69 76 TYR A N 1
ATOM 619 C CA . TYR A 1 76 ? -4.833 12.949 2.153 1.00 93.69 76 TYR A CA 1
ATOM 620 C C . TYR A 1 76 ? -6.175 13.087 2.874 1.00 93.69 76 TYR A C 1
ATOM 622 O O . TYR A 1 76 ? -6.934 14.028 2.638 1.00 93.69 76 TYR A O 1
ATOM 630 N N . PHE A 1 77 ? -6.438 12.183 3.817 1.00 93.31 77 PHE A N 1
ATOM 631 C CA . PHE A 1 77 ? -7.625 12.242 4.667 1.00 93.31 77 PHE A CA 1
ATOM 632 C C . PHE A 1 77 ? -7.312 12.945 5.995 1.00 93.31 77 PHE A C 1
ATOM 634 O O . PHE A 1 77 ? -6.429 12.531 6.758 1.00 93.31 77 PHE A O 1
ATOM 641 N N . THR A 1 78 ? -8.027 14.033 6.289 1.00 93.88 78 THR A N 1
ATOM 642 C CA . THR A 1 78 ? -7.867 14.811 7.533 1.00 93.88 78 THR A CA 1
ATOM 643 C C . THR A 1 78 ? -8.384 14.048 8.751 1.00 93.88 78 THR A C 1
ATOM 645 O O . THR A 1 78 ? -7.747 14.075 9.803 1.00 93.88 78 THR A O 1
ATOM 648 N N . THR A 1 79 ? -9.478 13.311 8.582 1.00 93.56 79 THR A N 1
ATOM 649 C CA . THR A 1 79 ? -10.035 12.343 9.535 1.00 93.56 79 THR A CA 1
ATOM 650 C C . THR A 1 79 ? -9.821 10.929 9.009 1.00 93.56 79 THR A C 1
ATOM 652 O O . THR A 1 79 ? -9.679 10.746 7.805 1.00 93.56 79 THR A O 1
ATOM 655 N N . ASN A 1 80 ? -9.763 9.932 9.891 1.00 94.94 80 ASN A N 1
ATOM 656 C CA . ASN A 1 80 ? -9.667 8.536 9.467 1.00 94.94 80 ASN A CA 1
ATOM 657 C C . ASN A 1 80 ? -10.983 8.123 8.772 1.00 94.94 80 ASN A C 1
ATOM 659 O O . ASN A 1 80 ? -12.023 8.203 9.425 1.00 94.94 80 ASN A O 1
ATOM 663 N N . PRO A 1 81 ? -10.975 7.759 7.473 1.00 92.69 81 PRO A N 1
ATOM 664 C CA . PRO A 1 81 ? -12.190 7.385 6.746 1.00 92.69 81 PRO A CA 1
ATOM 665 C C . PRO A 1 81 ? -12.505 5.884 6.848 1.00 92.69 81 PRO A C 1
ATOM 667 O O . PRO A 1 81 ? -13.465 5.420 6.239 1.00 92.69 81 PRO A O 1
ATOM 670 N N . VAL A 1 82 ? -11.649 5.115 7.524 1.00 92.81 82 VAL A N 1
ATOM 671 C CA . VAL A 1 82 ? -11.703 3.656 7.554 1.00 92.81 82 VAL A CA 1
ATOM 672 C C . VAL A 1 82 ? -12.535 3.201 8.742 1.00 92.81 82 VAL A C 1
ATOM 674 O O . VAL A 1 82 ? -12.314 3.635 9.873 1.00 92.81 82 VAL A O 1
ATOM 677 N N . GLU A 1 83 ? -13.441 2.265 8.486 1.00 88.50 83 GLU A N 1
ATOM 678 C CA . GLU A 1 83 ? -14.221 1.583 9.509 1.00 88.50 83 GLU A CA 1
ATOM 679 C C . GLU A 1 83 ? -14.033 0.066 9.363 1.00 88.50 83 GLU A C 1
ATOM 681 O O . GLU A 1 83 ? -13.898 -0.436 8.248 1.00 88.50 83 GLU A O 1
ATOM 686 N N . PRO A 1 84 ? -14.028 -0.703 10.463 1.00 74.75 84 PRO A N 1
ATOM 687 C CA . PRO A 1 84 ? -13.838 -2.151 10.391 1.00 74.75 84 PRO A CA 1
ATOM 688 C C . PRO A 1 84 ? -15.031 -2.882 9.754 1.00 74.75 84 PRO A C 1
ATOM 690 O O . PRO A 1 84 ? -14.855 -3.961 9.193 1.00 74.75 84 PRO A O 1
ATOM 693 N N . TYR A 1 85 ? -16.239 -2.309 9.832 1.00 75.56 85 TYR A N 1
ATOM 694 C CA . TYR A 1 85 ? -17.456 -2.876 9.251 1.00 75.56 85 TYR A CA 1
ATOM 695 C C . TYR A 1 85 ? -18.366 -1.767 8.727 1.00 75.56 85 TYR A C 1
ATOM 697 O O . TYR A 1 85 ? -18.829 -0.935 9.503 1.00 75.56 85 TYR A O 1
ATOM 705 N N . VAL A 1 86 ? -18.690 -1.809 7.435 1.00 71.12 86 VAL A N 1
ATOM 706 C CA . VAL A 1 86 ? -19.675 -0.914 6.816 1.00 71.12 86 VAL A CA 1
ATOM 707 C C . VAL A 1 86 ? -20.934 -1.728 6.534 1.00 71.12 86 VAL A C 1
ATOM 709 O O . VAL A 1 86 ? -20.931 -2.617 5.686 1.00 71.12 86 VAL A O 1
ATOM 712 N N . TYR A 1 87 ? -22.010 -1.471 7.279 1.00 65.19 87 TYR A N 1
ATOM 713 C CA . TYR A 1 87 ? -23.236 -2.279 7.191 1.00 65.19 87 TYR A CA 1
ATOM 714 C C . TYR A 1 87 ? -24.193 -1.855 6.066 1.00 65.19 87 TYR A C 1
ATOM 716 O O . TYR A 1 87 ? -25.147 -2.580 5.791 1.00 65.19 87 TYR A O 1
ATOM 724 N N . GLN A 1 88 ? -23.950 -0.725 5.395 1.00 58.91 88 GLN A N 1
ATOM 725 C CA . GLN A 1 88 ? -24.730 -0.260 4.244 1.00 58.91 88 GLN A CA 1
ATOM 726 C C . GLN A 1 88 ? -23.832 0.552 3.302 1.00 58.91 88 GLN A C 1
ATOM 728 O O . GLN A 1 88 ? -23.160 1.476 3.756 1.00 58.91 88 GLN A O 1
ATOM 733 N N . ALA A 1 89 ? -23.825 0.190 2.017 1.00 57.31 89 ALA A N 1
ATOM 734 C CA . ALA A 1 89 ? -23.229 0.967 0.930 1.00 57.31 89 ALA A CA 1
ATOM 735 C C . ALA A 1 89 ? -24.330 1.676 0.134 1.00 57.31 89 ALA A C 1
ATOM 737 O O . ALA A 1 89 ? -25.405 1.052 -0.042 1.00 57.31 89 ALA A O 1
#

Radius of gyration: 13.4 Å; chains: 1; bounding box: 38×30×34 Å